Protein AF-A0A1A8PGD3-F1 (afdb_monomer_lite)

InterPro domains:
  IPR035914 Spermadhesin, CUB domain superfamily [G3DSA:2.60.120.290] (2-152)
  IPR035914 Spermadhesin, CUB domain superfamily [SSF49854] (17-140)
  IPR042333 LRAD2/Mig-13-like [PTHR24652] (1-151)

Sequence (155 aa):
MIVNSHQQSKKYYFVTTGTDCHLTMQASSPKDKVQFHFRFFLVYSLLRVVPLGPAPLFPEALQGSSLLNSRFEPTSSGGPGDPCHAGSFIQFYDGRDRSSPTLGPPLCGKSPPQPVLSTGNYLTLRLVTRGTQPRVDFVGDFTSFRLGFNQSDCS

Secondary structure (DSSP, 8-state):
-EEESSTTTTTS-B--TT-EEEEEEE-SSTT-EEEEEEEEEEEEEPPP----PPP-----------S-----------SS--TTTTS-EEEEESSSSTTSPEEEEEE-BSSPPPPEE-SSSEEEEEEE--SSSEEEEEEEEEEEE----------

pLDDT: mean 81.64, std 21.42, range [30.08, 98.69]

Radius of gyration: 22.57 Å; chains: 1; bounding box: 56×40×76 Å

Foldseek 3Di:
DKDKPDPQFPNFFDFDAFDKDKDKDFAPDFQWKKKKWWPWWAWWADADDDPPDPDDDDDDDDDDDDDDPPPPDPPPPDDVDQPCVQWKWKWKFQDGDPVGHTFDGTDHDGDIDDMTIHPTRMMMIIIHGHHHGIGTTIMMDMHIGHPDPDDPPPD

Structure (mmCIF, N/CA/C/O backbone):
data_AF-A0A1A8PGD3-F1
#
_entry.id   AF-A0A1A8PGD3-F1
#
loop_
_atom_site.group_PDB
_atom_site.id
_atom_site.type_symbol
_atom_site.label_atom_id
_atom_site.label_alt_id
_atom_site.label_comp_id
_atom_site.label_asym_id
_atom_site.label_entity_id
_atom_site.label_seq_id
_atom_site.pdbx_PDB_ins_code
_atom_site.Cartn_x
_atom_site.Cartn_y
_atom_site.Cartn_z
_atom_site.occupancy
_atom_site.B_iso_or_equiv
_atom_site.auth_seq_id
_atom_site.auth_comp_id
_atom_site.auth_asym_id
_atom_site.auth_atom_id
_atom_site.pdbx_PDB_model_num
ATOM 1 N N . MET A 1 1 ? -9.344 -9.953 6.008 1.00 89.06 1 MET A N 1
ATOM 2 C CA . MET A 1 1 ? -9.737 -9.893 4.576 1.00 89.06 1 MET A CA 1
ATOM 3 C C . MET A 1 1 ? -8.474 -9.820 3.724 1.00 89.06 1 MET A C 1
ATOM 5 O O . MET A 1 1 ? -7.516 -9.210 4.178 1.00 89.06 1 MET A O 1
ATOM 9 N N . ILE A 1 2 ? -8.441 -10.472 2.553 1.00 95.19 2 ILE A N 1
ATOM 10 C CA . ILE A 1 2 ? -7.259 -10.489 1.668 1.00 95.19 2 ILE A CA 1
ATOM 11 C C . ILE A 1 2 ? -7.253 -9.255 0.761 1.00 95.19 2 ILE A C 1
ATOM 13 O O . ILE A 1 2 ? -8.285 -8.895 0.199 1.00 95.19 2 ILE A O 1
ATOM 17 N N . VAL A 1 3 ? -6.080 -8.651 0.593 1.00 96.56 3 VAL A N 1
ATOM 18 C CA . VAL A 1 3 ? -5.817 -7.526 -0.306 1.00 96.56 3 VAL A CA 1
ATOM 19 C C . VAL A 1 3 ? -4.743 -7.944 -1.301 1.00 96.56 3 VAL A C 1
ATOM 21 O O . VAL A 1 3 ? -3.644 -8.332 -0.909 1.00 96.56 3 VAL A O 1
ATOM 24 N N . ASN A 1 4 ? -5.052 -7.843 -2.590 1.00 96.94 4 ASN A N 1
ATOM 25 C CA . ASN A 1 4 ? -4.112 -8.130 -3.669 1.00 96.94 4 ASN A CA 1
ATOM 26 C C . ASN A 1 4 ? -3.742 -6.835 -4.386 1.00 96.94 4 ASN A C 1
ATOM 28 O O . ASN A 1 4 ? -4.594 -5.968 -4.572 1.00 96.94 4 ASN A O 1
ATOM 32 N N . SER A 1 5 ? -2.496 -6.735 -4.840 1.00 95.75 5 SER A N 1
ATOM 33 C CA . SER A 1 5 ? -2.052 -5.605 -5.661 1.00 95.75 5 SER A CA 1
ATOM 34 C C . SER A 1 5 ? -2.779 -5.521 -7.007 1.00 95.75 5 SER A C 1
ATOM 36 O O . SER A 1 5 ? -3.068 -4.431 -7.490 1.00 95.75 5 SER A O 1
ATOM 38 N N . HIS A 1 6 ? -3.087 -6.675 -7.606 1.00 94.12 6 HIS A N 1
ATOM 39 C CA . HIS A 1 6 ? -3.836 -6.812 -8.852 1.00 94.12 6 HIS A CA 1
ATOM 40 C C . HIS A 1 6 ? -4.479 -8.210 -8.935 1.00 94.12 6 HIS A C 1
ATOM 42 O O . HIS A 1 6 ? -4.182 -9.095 -8.131 1.00 94.12 6 HIS A O 1
ATOM 48 N N . GLN A 1 7 ? -5.364 -8.429 -9.914 1.00 93.56 7 GLN A N 1
ATOM 49 C CA . GLN A 1 7 ? -6.168 -9.659 -10.028 1.00 93.56 7 GLN A CA 1
ATOM 50 C C . GLN A 1 7 ? -5.334 -10.947 -10.164 1.00 93.56 7 GLN A C 1
ATOM 52 O O . GLN A 1 7 ? -5.775 -12.009 -9.735 1.00 93.56 7 GLN A O 1
ATOM 57 N N . GLN A 1 8 ? -4.136 -10.859 -10.748 1.00 91.44 8 GLN A N 1
ATOM 58 C CA . GLN A 1 8 ? -3.246 -11.997 -11.015 1.00 91.44 8 GLN A CA 1
ATOM 59 C C . GLN A 1 8 ? -2.009 -12.027 -10.095 1.00 91.44 8 GLN A C 1
ATOM 61 O O . GLN A 1 8 ? -0.976 -12.596 -10.460 1.00 91.44 8 GLN A O 1
ATOM 66 N N . SER A 1 9 ? -2.115 -11.437 -8.899 1.00 91.44 9 SER A N 1
ATOM 67 C CA . SER A 1 9 ? -1.056 -11.471 -7.884 1.00 91.44 9 SER A CA 1
ATOM 68 C C . SER A 1 9 ? -0.571 -12.895 -7.590 1.00 91.44 9 SER A C 1
ATOM 70 O O . SER A 1 9 ? -1.359 -13.842 -7.620 1.00 91.44 9 SER A O 1
ATOM 72 N N . LYS A 1 10 ? 0.729 -13.049 -7.300 1.00 88.81 10 LYS A N 1
ATOM 73 C CA . LYS A 1 10 ? 1.492 -14.316 -7.221 1.00 88.81 10 LYS A CA 1
ATOM 74 C C . LYS A 1 10 ? 1.746 -15.032 -8.549 1.00 88.81 10 LYS A C 1
ATOM 76 O O . LYS A 1 10 ? 2.479 -16.019 -8.556 1.00 88.81 10 LYS A O 1
ATOM 81 N N . LYS A 1 11 ? 1.153 -14.583 -9.659 1.00 89.88 11 LYS A N 1
ATOM 82 C CA . LYS A 1 11 ? 1.392 -15.155 -10.994 1.00 89.88 11 LYS A CA 1
ATOM 83 C C . LYS A 1 11 ? 2.133 -14.186 -11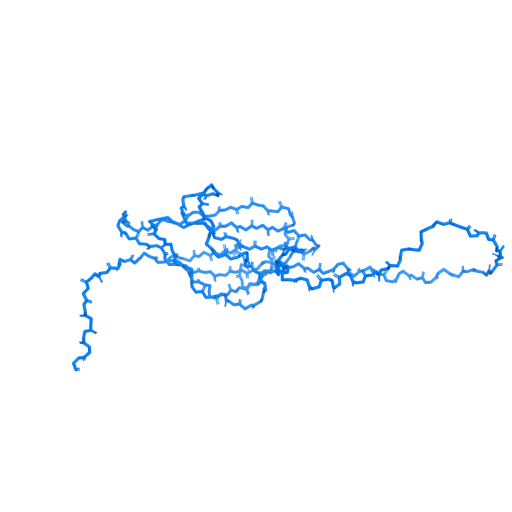.907 1.00 89.88 11 LYS A C 1
ATOM 85 O O . LYS A 1 11 ? 3.033 -14.606 -12.629 1.00 89.88 11 LYS A O 1
ATOM 90 N N . TYR A 1 12 ? 1.762 -12.909 -11.872 1.00 90.69 12 TYR A N 1
ATOM 91 C CA . TYR A 1 12 ? 2.360 -11.869 -12.702 1.00 90.69 12 TYR A CA 1
ATOM 92 C C . TYR A 1 12 ? 2.670 -10.610 -11.897 1.00 90.69 12 TYR A C 1
ATOM 94 O O . TYR A 1 12 ? 2.270 -10.469 -10.746 1.00 90.69 12 TYR A O 1
ATOM 102 N N . TYR A 1 13 ? 3.411 -9.698 -12.523 1.00 93.19 13 TYR A N 1
ATOM 103 C CA . TYR A 1 13 ? 3.648 -8.363 -11.990 1.00 93.19 13 TYR A CA 1
ATOM 104 C C . TYR A 1 13 ? 2.631 -7.381 -12.562 1.00 93.19 13 TYR A C 1
ATOM 106 O O . TYR A 1 13 ? 2.372 -7.379 -13.767 1.00 93.19 13 TYR A O 1
ATOM 114 N N . PHE A 1 14 ? 2.157 -6.469 -11.724 1.00 92.69 14 PHE A N 1
ATOM 115 C CA . PHE A 1 14 ? 1.573 -5.215 -12.166 1.00 92.69 14 PHE A CA 1
ATOM 116 C C . PHE A 1 14 ? 2.695 -4.273 -12.627 1.00 92.69 14 PHE A C 1
ATOM 118 O O . PHE A 1 14 ? 3.638 -4.001 -11.878 1.00 92.69 14 PHE A O 1
ATOM 125 N N . VAL A 1 15 ? 2.615 -3.817 -13.881 1.00 92.62 15 VAL A N 1
ATOM 126 C CA . VAL A 1 15 ? 3.712 -3.111 -14.576 1.00 92.62 15 VAL A CA 1
ATOM 127 C C . VAL A 1 15 ? 3.366 -1.700 -15.049 1.00 92.62 15 VAL A C 1
ATOM 129 O O . VAL A 1 15 ? 4.197 -1.038 -15.667 1.00 92.62 15 VAL A O 1
ATOM 132 N N . THR A 1 16 ? 2.149 -1.229 -14.791 1.00 93.50 16 THR A N 1
ATOM 133 C CA . THR A 1 16 ? 1.684 0.074 -15.276 1.00 93.50 16 THR A CA 1
ATOM 134 C C . THR A 1 16 ? 2.378 1.204 -14.524 1.00 93.50 16 THR A C 1
ATOM 136 O O . THR A 1 16 ? 2.198 1.335 -13.317 1.00 93.50 16 THR A O 1
ATOM 139 N N . THR A 1 17 ? 3.145 2.035 -15.232 1.00 92.62 17 THR A N 1
ATOM 140 C CA . THR A 1 17 ? 3.756 3.262 -14.690 1.00 92.62 17 THR A CA 1
ATOM 141 C C . THR A 1 17 ? 2.730 4.387 -14.564 1.00 92.62 17 THR A C 1
ATOM 143 O O . THR A 1 17 ? 1.813 4.482 -15.373 1.00 92.62 17 THR A O 1
ATOM 146 N N . GLY A 1 18 ? 2.909 5.281 -13.589 1.00 93.00 18 GLY A N 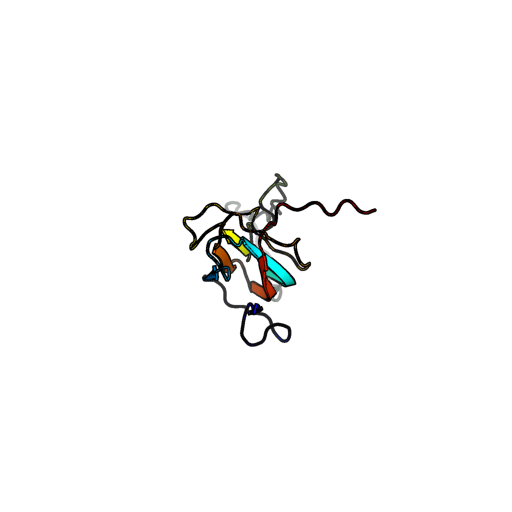1
ATOM 147 C CA . GLY A 1 18 ? 2.052 6.456 -13.398 1.00 93.00 18 GLY A CA 1
ATOM 148 C C . GLY A 1 18 ? 0.774 6.164 -12.612 1.00 93.00 18 GLY A C 1
ATOM 149 O O . GLY A 1 18 ? -0.062 7.046 -12.453 1.00 93.00 18 GLY A O 1
ATOM 150 N N . THR A 1 19 ? 0.627 4.947 -12.090 1.00 95.69 19 THR A N 1
ATOM 151 C CA . THR A 1 19 ? -0.479 4.578 -11.204 1.00 95.69 19 THR A CA 1
ATOM 152 C C . THR A 1 19 ? -0.316 5.275 -9.857 1.00 95.69 19 THR A C 1
ATOM 154 O O . THR A 1 19 ? 0.757 5.195 -9.255 1.00 95.69 19 THR A O 1
ATOM 157 N N . ASP A 1 20 ? -1.388 5.904 -9.380 1.00 96.25 20 ASP A N 1
ATOM 158 C CA . ASP A 1 20 ? -1.540 6.448 -8.029 1.00 96.25 20 ASP A CA 1
ATOM 159 C C . ASP A 1 20 ? -2.948 6.097 -7.534 1.00 96.25 20 ASP A C 1
ATOM 161 O O . ASP A 1 20 ? -3.925 6.772 -7.861 1.00 96.25 20 ASP A O 1
ATOM 165 N N . CYS A 1 21 ? -3.068 4.995 -6.800 1.00 95.44 21 CYS A N 1
ATOM 166 C CA . CYS A 1 21 ? -4.340 4.514 -6.267 1.00 95.44 21 CYS A CA 1
ATOM 167 C C . CYS A 1 21 ? -4.243 4.271 -4.760 1.00 95.44 21 CYS A C 1
ATOM 169 O O . CYS A 1 21 ? -3.151 4.165 -4.197 1.00 95.44 21 CYS A O 1
ATOM 171 N N . HIS A 1 22 ? -5.392 4.205 -4.089 1.00 97.50 22 HIS A N 1
ATOM 172 C CA . HIS A 1 22 ? -5.448 3.908 -2.664 1.00 97.50 22 HIS A CA 1
ATOM 173 C C . HIS A 1 22 ? -6.602 2.967 -2.325 1.00 97.50 22 HIS A C 1
ATOM 175 O O . HIS A 1 22 ? -7.611 2.918 -3.025 1.00 97.50 22 HIS A O 1
ATOM 181 N N . LEU A 1 23 ? -6.422 2.232 -1.233 1.00 97.44 23 LEU A N 1
ATOM 182 C CA . LEU A 1 23 ? -7.405 1.363 -0.613 1.00 97.44 23 LEU A CA 1
ATOM 183 C C . LEU A 1 23 ? -7.526 1.750 0.858 1.00 97.44 23 LEU A C 1
ATOM 185 O O . LEU A 1 23 ? -6.534 1.732 1.587 1.00 97.44 23 LEU A O 1
ATOM 189 N N . THR A 1 24 ? -8.747 2.026 1.296 1.00 98.19 24 THR A N 1
ATOM 190 C CA . THR A 1 24 ? -9.050 2.286 2.703 1.00 98.19 24 THR A CA 1
ATOM 191 C C . THR A 1 24 ? -9.633 1.033 3.338 1.00 98.19 24 THR A C 1
ATOM 193 O O . THR A 1 24 ? -10.617 0.469 2.864 1.00 98.19 24 THR A O 1
ATOM 196 N N . MET A 1 25 ? -9.019 0.601 4.430 1.00 97.94 25 MET A N 1
ATOM 197 C CA . MET A 1 25 ? -9.460 -0.509 5.261 1.00 97.94 25 MET A CA 1
ATOM 198 C C . MET A 1 25 ? -10.136 0.051 6.503 1.00 97.94 25 MET A C 1
ATOM 200 O O . MET A 1 25 ? -9.647 1.004 7.109 1.00 97.94 25 MET A O 1
ATOM 204 N N . GLN A 1 26 ? -11.255 -0.555 6.882 1.00 97.69 26 GLN A N 1
ATOM 205 C CA . GLN A 1 26 ? -12.041 -0.154 8.039 1.00 97.69 26 GLN A CA 1
ATOM 206 C C . GLN A 1 26 ? -12.132 -1.318 9.024 1.00 97.69 26 GLN A C 1
ATOM 208 O O . GLN A 1 26 ? -12.393 -2.457 8.633 1.00 97.69 26 GLN A O 1
ATOM 213 N N . ALA A 1 27 ? -11.913 -1.021 10.301 1.00 97.06 27 ALA A N 1
ATOM 214 C CA . ALA A 1 27 ? -12.081 -1.972 11.386 1.00 97.06 27 ALA A CA 1
ATOM 215 C C . ALA A 1 27 ? -13.563 -2.338 11.573 1.00 97.06 27 ALA A C 1
ATOM 217 O O . ALA A 1 27 ? -14.462 -1.551 11.266 1.00 97.06 27 ALA A O 1
ATOM 218 N N . SER A 1 28 ? -13.826 -3.518 12.133 1.00 95.69 28 SER A N 1
ATOM 219 C CA . SER A 1 28 ? -15.188 -4.030 12.327 1.00 95.69 28 SER A CA 1
ATOM 220 C C . SER A 1 28 ? -16.003 -3.196 13.319 1.00 95.69 28 SER A C 1
ATOM 222 O O . SER A 1 28 ? -17.230 -3.191 13.258 1.00 95.69 28 SER A O 1
ATOM 224 N N . SER A 1 29 ? -15.338 -2.484 14.236 1.00 95.12 29 SER A N 1
ATOM 225 C CA . SER A 1 29 ? -15.978 -1.557 15.168 1.00 95.12 29 SER A CA 1
ATOM 226 C C . SER A 1 29 ? -15.199 -0.239 15.270 1.00 95.12 29 SER A C 1
ATOM 228 O O . SER A 1 29 ? -13.978 -0.244 15.115 1.00 95.12 29 SER A O 1
ATOM 230 N N . PRO A 1 30 ? -15.855 0.890 15.601 1.00 93.81 30 PRO A N 1
ATOM 231 C CA . PRO A 1 30 ? -15.179 2.181 15.770 1.00 93.81 30 PRO A CA 1
ATOM 232 C C . PRO A 1 30 ? -14.116 2.212 16.878 1.00 93.81 30 PRO A C 1
ATOM 234 O O . PRO A 1 30 ? -13.278 3.105 16.889 1.00 93.81 30 PRO A O 1
ATOM 237 N N . LYS A 1 31 ? -14.165 1.268 17.828 1.00 93.06 31 LYS A N 1
ATOM 238 C CA . LYS A 1 31 ? -13.193 1.149 18.931 1.00 93.06 31 LYS A CA 1
ATOM 239 C C . LYS A 1 31 ? -12.013 0.236 18.599 1.00 93.06 31 LYS A C 1
ATOM 241 O O . LYS A 1 31 ? -11.096 0.105 19.406 1.00 93.06 31 LYS A O 1
ATOM 246 N N . ASP A 1 32 ? -12.079 -0.449 17.467 1.00 95.88 32 ASP A N 1
ATOM 247 C CA . ASP A 1 32 ? -11.060 -1.397 17.055 1.00 95.88 32 ASP A CA 1
ATOM 248 C C . ASP A 1 32 ? -10.037 -0.688 16.166 1.00 95.88 32 ASP A C 1
ATOM 250 O O . ASP A 1 32 ? -10.308 0.355 15.570 1.00 95.88 32 ASP A O 1
ATOM 254 N N . LYS A 1 33 ? -8.855 -1.281 16.074 1.00 96.19 33 LYS A N 1
ATOM 255 C CA . LYS A 1 33 ? -7.758 -0.858 15.212 1.00 96.19 33 LYS A CA 1
ATOM 256 C C . LYS A 1 33 ? -7.620 -1.825 14.045 1.00 96.19 33 LYS A C 1
ATOM 258 O O . LYS A 1 33 ? -8.117 -2.950 14.097 1.00 96.19 33 LYS A O 1
ATOM 263 N N . VAL A 1 34 ? -6.930 -1.395 12.998 1.00 97.94 34 VAL A N 1
ATOM 264 C CA . VAL A 1 34 ? -6.622 -2.208 11.823 1.00 97.94 34 VAL A CA 1
ATOM 265 C C . VAL A 1 34 ? -5.158 -2.621 11.884 1.00 97.94 34 VAL A C 1
ATOM 267 O O . VAL A 1 34 ? -4.270 -1.782 12.022 1.00 97.94 34 VAL A O 1
ATOM 270 N N . GLN A 1 35 ? -4.898 -3.918 11.754 1.00 97.25 35 GLN A N 1
ATOM 271 C CA . GLN A 1 35 ? -3.561 -4.445 11.504 1.00 97.25 35 GLN A CA 1
ATOM 272 C C . GLN A 1 35 ? -3.501 -4.949 10.068 1.00 97.25 35 GLN A C 1
ATOM 274 O O . GLN A 1 35 ? -4.359 -5.729 9.662 1.00 97.25 35 GLN A O 1
ATOM 279 N N . PHE A 1 36 ? -2.487 -4.534 9.316 1.00 98.19 36 PHE A N 1
ATOM 280 C CA . PHE A 1 36 ? -2.179 -5.049 7.988 1.00 98.19 36 PHE A CA 1
ATOM 281 C C . PHE A 1 36 ? -0.883 -5.856 8.020 1.00 98.19 36 PHE A C 1
ATOM 283 O O . PHE A 1 36 ? 0.119 -5.424 8.590 1.00 98.19 36 PHE A O 1
ATOM 290 N N . HIS A 1 37 ? -0.883 -7.009 7.363 1.00 97.69 37 HIS A N 1
ATOM 291 C CA . HIS A 1 37 ? 0.273 -7.882 7.241 1.00 97.69 37 HIS A CA 1
ATOM 292 C C . HIS A 1 37 ? 0.503 -8.273 5.778 1.00 97.69 37 HIS A C 1
ATOM 294 O O . HIS A 1 37 ? -0.423 -8.685 5.081 1.00 97.69 37 HIS A O 1
ATOM 300 N N . PHE A 1 38 ? 1.747 -8.165 5.307 1.00 98.06 38 PHE A N 1
ATOM 301 C CA . PHE A 1 38 ? 2.134 -8.650 3.983 1.00 98.06 38 PHE A CA 1
ATOM 302 C C . PHE A 1 38 ? 2.452 -10.145 4.037 1.00 98.06 38 PHE A C 1
ATOM 304 O O . PHE A 1 38 ? 3.391 -10.561 4.705 1.00 98.06 38 PHE A O 1
ATOM 311 N N . ARG A 1 39 ? 1.732 -10.945 3.249 1.00 96.62 39 ARG A N 1
ATOM 312 C CA . ARG A 1 39 ? 2.068 -12.355 2.985 1.00 96.62 39 ARG A CA 1
ATOM 313 C C . ARG A 1 39 ? 3.095 -12.502 1.871 1.00 96.62 39 ARG A C 1
ATOM 315 O O . ARG A 1 39 ? 3.872 -13.449 1.853 1.00 96.62 39 ARG A O 1
ATOM 322 N N . PHE A 1 40 ? 3.045 -11.593 0.907 1.00 97.06 40 PHE A N 1
ATOM 323 C CA . PHE A 1 40 ? 3.975 -11.496 -0.207 1.00 97.06 40 PHE A CA 1
ATOM 324 C C . PHE A 1 40 ? 4.173 -10.023 -0.543 1.00 97.06 40 PHE A C 1
ATOM 326 O O . PHE A 1 40 ? 3.206 -9.258 -0.509 1.00 97.06 40 PHE A O 1
ATOM 333 N N . PHE A 1 41 ? 5.402 -9.626 -0.860 1.00 97.12 41 PHE A N 1
ATOM 334 C CA . PHE A 1 41 ? 5.728 -8.233 -1.128 1.00 97.12 41 PHE A CA 1
ATOM 335 C C . PHE A 1 41 ? 6.868 -8.108 -2.126 1.00 97.12 41 PHE A C 1
ATOM 337 O O . PHE A 1 41 ? 7.986 -8.561 -1.883 1.00 97.12 41 PHE A O 1
ATOM 344 N N . LEU A 1 42 ? 6.580 -7.434 -3.227 1.00 95.50 42 LEU A N 1
ATOM 345 C CA . LEU A 1 42 ? 7.532 -7.097 -4.260 1.00 95.50 42 LEU A CA 1
ATOM 346 C C . LEU A 1 42 ? 7.093 -5.770 -4.874 1.00 95.50 42 LEU A C 1
ATOM 348 O O . LEU A 1 42 ? 6.059 -5.683 -5.526 1.00 95.50 42 LEU A O 1
ATOM 352 N N . VAL A 1 43 ? 7.854 -4.714 -4.625 1.00 95.94 43 VAL A N 1
ATOM 353 C CA . VAL A 1 43 ? 7.573 -3.362 -5.109 1.00 95.94 43 VAL A CA 1
ATOM 354 C C . VAL A 1 43 ? 8.901 -2.727 -5.487 1.00 95.94 43 VAL A C 1
ATOM 356 O O . VAL A 1 43 ? 9.660 -2.289 -4.628 1.00 95.94 43 VAL A O 1
ATOM 359 N N . TYR A 1 44 ? 9.219 -2.707 -6.775 1.00 92.44 44 TYR A N 1
ATOM 360 C CA . TYR A 1 44 ? 10.417 -2.043 -7.285 1.00 92.44 44 TYR A CA 1
ATOM 361 C C . TYR A 1 44 ? 10.214 -1.594 -8.731 1.00 92.44 44 TYR A C 1
ATOM 363 O O . TYR A 1 44 ? 9.206 -1.906 -9.361 1.00 92.44 44 TYR A O 1
ATOM 371 N N . SER A 1 45 ? 11.176 -0.857 -9.273 1.00 90.62 45 SER A N 1
ATOM 372 C CA . SER A 1 45 ? 11.205 -0.481 -10.688 1.00 90.62 45 SER A CA 1
ATOM 373 C C . SER A 1 45 ? 12.544 -0.895 -11.281 1.00 90.62 45 SER A C 1
ATOM 375 O O . SER A 1 45 ? 13.569 -0.834 -10.601 1.00 90.62 45 SER A O 1
ATOM 377 N N . LEU A 1 46 ? 12.544 -1.371 -12.524 1.00 87.44 46 LEU A N 1
ATOM 378 C CA . LEU A 1 46 ? 13.772 -1.767 -13.205 1.00 87.44 46 LEU A CA 1
ATOM 379 C C . LEU A 1 46 ? 14.480 -0.535 -13.780 1.00 87.44 46 LEU A C 1
ATOM 381 O O . LEU A 1 46 ? 13.857 0.402 -14.281 1.00 87.44 46 LEU A O 1
ATOM 385 N N . LEU A 1 47 ? 15.809 -0.534 -13.729 1.00 79.62 47 LEU A N 1
ATOM 386 C CA . LEU A 1 47 ? 16.585 0.481 -14.433 1.00 79.62 47 LEU A CA 1
ATOM 387 C C . LEU A 1 47 ? 16.419 0.283 -15.945 1.00 79.62 47 LEU A C 1
ATOM 389 O O . LEU A 1 47 ? 16.298 -0.846 -16.426 1.00 79.62 47 LEU A O 1
ATOM 393 N N . ARG A 1 48 ? 16.426 1.379 -16.711 1.00 67.06 48 ARG A N 1
ATOM 394 C CA . ARG A 1 48 ? 16.574 1.278 -18.168 1.00 67.06 48 ARG A CA 1
ATOM 395 C C . ARG A 1 48 ? 17.955 0.711 -18.459 1.00 67.06 48 ARG A C 1
ATOM 397 O O . ARG A 1 48 ? 18.948 1.368 -18.168 1.00 67.06 48 ARG A O 1
ATOM 404 N N . VAL A 1 49 ? 18.015 -0.467 -19.069 1.00 56.34 49 VAL A N 1
ATOM 405 C CA . VAL A 1 49 ? 19.204 -0.874 -19.819 1.00 56.34 49 VAL A CA 1
ATOM 406 C C . VAL A 1 49 ? 19.071 -0.209 -21.184 1.00 56.34 49 VAL A C 1
ATOM 408 O O . VAL A 1 49 ? 18.144 -0.522 -21.929 1.00 56.34 49 VAL A O 1
ATOM 411 N N . VAL A 1 50 ? 19.935 0.759 -21.488 1.00 54.62 50 VAL A N 1
ATOM 412 C CA . VAL A 1 50 ? 20.088 1.245 -22.864 1.00 54.62 50 VAL A CA 1
ATOM 413 C C . VAL A 1 50 ? 20.655 0.067 -23.659 1.00 54.62 50 VAL A C 1
ATOM 415 O O . VAL A 1 50 ? 21.719 -0.428 -23.281 1.00 54.62 50 VAL A O 1
ATOM 418 N N . PRO A 1 51 ? 19.981 -0.442 -24.705 1.00 53.81 51 PRO A N 1
ATOM 419 C CA . PRO A 1 51 ? 20.608 -1.419 -25.581 1.00 53.81 51 PRO A CA 1
ATOM 420 C C . PRO A 1 51 ? 21.866 -0.771 -26.161 1.00 53.81 51 PRO A C 1
ATOM 422 O O . PRO A 1 51 ? 21.776 0.313 -26.739 1.00 53.81 51 PRO A O 1
ATOM 425 N N . LEU A 1 52 ? 23.033 -1.396 -25.987 1.00 48.84 52 LEU A N 1
ATOM 426 C CA . LEU A 1 52 ? 24.224 -1.042 -26.757 1.00 48.84 52 LEU A CA 1
ATOM 427 C C . LEU A 1 52 ? 23.854 -1.245 -28.231 1.00 48.84 52 LEU A C 1
ATOM 429 O O . LEU A 1 52 ? 23.769 -2.378 -28.702 1.00 48.84 52 LEU A O 1
ATOM 433 N N . GLY A 1 53 ? 23.526 -0.155 -28.927 1.00 52.66 53 GLY A N 1
ATOM 434 C CA . GLY A 1 53 ? 23.313 -0.182 -30.368 1.00 52.66 53 GLY A CA 1
ATOM 435 C C . GLY A 1 53 ? 24.577 -0.682 -31.078 1.00 52.66 53 GLY A C 1
ATOM 436 O O . GLY A 1 53 ? 25.668 -0.607 -30.504 1.00 52.66 53 GLY A O 1
ATOM 437 N N . PRO A 1 54 ? 24.463 -1.212 -32.308 1.00 52.94 54 PRO A N 1
ATOM 438 C CA . PRO A 1 54 ? 25.634 -1.624 -33.070 1.00 52.94 54 PRO A CA 1
ATOM 439 C C . PRO A 1 54 ? 26.587 -0.434 -33.236 1.00 52.94 54 PRO A C 1
ATOM 441 O O . PRO A 1 54 ? 26.153 0.691 -33.493 1.00 52.94 54 PRO A O 1
ATOM 444 N N . ALA A 1 55 ? 27.883 -0.691 -33.048 1.00 50.78 55 ALA A N 1
ATOM 445 C CA . ALA A 1 55 ? 28.932 0.310 -33.192 1.00 50.78 55 ALA A CA 1
ATOM 446 C C . ALA A 1 55 ? 28.841 0.987 -34.575 1.00 50.78 55 ALA A C 1
ATOM 448 O O . ALA A 1 55 ? 28.722 0.279 -35.580 1.00 50.78 55 ALA A O 1
ATOM 449 N N . PRO A 1 56 ? 28.900 2.327 -34.667 1.00 45.78 56 PRO A N 1
ATOM 450 C CA . PRO A 1 56 ? 29.001 2.986 -35.958 1.00 45.78 56 PRO A CA 1
ATOM 451 C C . PRO A 1 56 ? 30.376 2.670 -36.561 1.00 45.78 56 PRO A C 1
ATOM 453 O O . PRO A 1 56 ? 31.414 3.051 -36.025 1.00 45.78 56 PRO A O 1
ATOM 456 N N . LEU A 1 57 ? 30.385 1.945 -37.678 1.00 44.66 57 LEU A N 1
ATOM 457 C CA . LEU A 1 57 ? 31.518 1.911 -38.599 1.00 44.66 57 LEU A CA 1
ATOM 458 C C . LEU A 1 57 ? 31.564 3.275 -39.292 1.00 44.66 57 LEU A C 1
ATOM 460 O O . LEU A 1 57 ? 30.613 3.550 -39.999 1.00 44.66 57 LEU A O 1
ATOM 464 N N . PHE A 1 58 ? 32.585 4.113 -39.072 1.00 40.38 58 PHE A N 1
ATOM 465 C CA . PHE A 1 58 ? 33.270 4.949 -40.086 1.00 40.38 58 PHE A CA 1
ATOM 466 C C . PHE A 1 58 ? 34.451 5.733 -39.441 1.00 40.38 58 PHE A C 1
ATOM 468 O O . PHE A 1 58 ? 34.380 6.030 -38.246 1.00 40.38 58 PHE A O 1
ATOM 475 N N . PRO A 1 59 ? 35.550 6.026 -40.180 1.00 46.50 59 PRO A N 1
ATOM 476 C CA . PRO A 1 59 ? 36.826 6.501 -39.627 1.00 46.50 59 PRO A CA 1
ATOM 477 C C . PRO A 1 59 ? 36.975 8.034 -39.508 1.00 46.50 59 PRO A C 1
ATOM 479 O O . PRO A 1 59 ? 36.248 8.800 -40.132 1.00 46.50 59 PRO A O 1
ATOM 482 N N . GLU A 1 60 ? 37.965 8.416 -38.691 1.00 42.31 60 GLU A N 1
ATOM 483 C CA . GLU A 1 60 ? 38.428 9.737 -38.220 1.00 42.31 60 GLU A CA 1
ATOM 484 C C . GLU A 1 60 ? 38.310 10.975 -39.137 1.00 42.31 60 GLU A C 1
ATOM 486 O O . GLU A 1 60 ? 38.701 10.947 -40.301 1.00 42.31 60 GLU A O 1
ATOM 491 N N . ALA A 1 61 ? 37.986 12.123 -38.519 1.00 32.69 61 ALA A N 1
ATOM 492 C CA . ALA A 1 61 ? 38.656 13.409 -38.765 1.00 32.69 61 ALA A CA 1
ATOM 493 C C . ALA A 1 61 ? 38.574 14.317 -37.513 1.00 32.69 61 ALA A C 1
ATOM 495 O O . ALA A 1 61 ? 37.550 14.380 -36.835 1.00 32.69 61 ALA A O 1
ATOM 496 N N . LEU A 1 62 ? 39.692 14.973 -37.194 1.00 38.38 62 LEU A N 1
ATOM 497 C CA . LEU A 1 62 ? 40.008 15.694 -35.955 1.00 38.38 62 LEU A CA 1
ATOM 498 C C . LEU A 1 62 ? 39.377 17.101 -35.822 1.00 38.38 62 LEU A C 1
ATOM 500 O O . LEU A 1 62 ? 39.120 17.781 -36.808 1.00 38.38 62 LEU A O 1
ATOM 504 N N . GLN A 1 63 ? 39.316 17.540 -34.552 1.00 42.50 63 GLN A N 1
ATOM 505 C CA . GLN A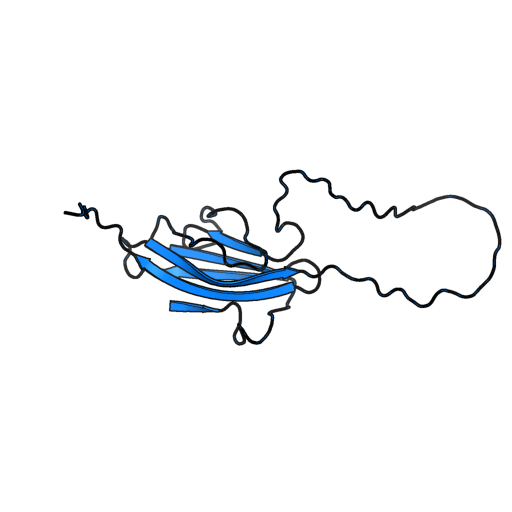 1 63 ? 39.306 18.917 -34.011 1.00 42.50 63 GLN A CA 1
ATOM 506 C C . GLN A 1 63 ? 37.978 19.687 -33.856 1.00 42.50 63 GLN A C 1
ATOM 508 O O . GLN A 1 63 ? 37.348 20.106 -34.818 1.00 42.50 63 GLN A O 1
ATOM 513 N N . GLY A 1 64 ? 37.665 20.030 -32.593 1.00 31.23 64 GLY A N 1
ATOM 514 C CA . GLY A 1 64 ? 36.799 21.169 -32.252 1.00 31.23 64 GLY A CA 1
ATOM 515 C C . GLY A 1 64 ? 35.930 20.982 -31.007 1.00 31.23 64 GLY A C 1
ATOM 516 O O . GLY A 1 64 ? 34.741 20.719 -31.104 1.00 31.23 64 GLY A O 1
ATOM 517 N N . SER A 1 65 ? 36.517 21.126 -29.824 1.00 49.38 65 SER A N 1
ATOM 518 C CA . SER A 1 65 ? 35.894 21.010 -28.500 1.00 49.38 65 SER A CA 1
ATOM 519 C C . SER A 1 65 ? 34.824 22.070 -28.188 1.00 49.38 65 SER A C 1
ATOM 521 O O . SER A 1 65 ? 35.163 23.246 -28.055 1.00 49.38 65 SER A O 1
ATOM 523 N N . SER A 1 66 ? 33.580 21.654 -27.923 1.00 47.69 66 SER A N 1
ATOM 524 C CA . SER A 1 66 ? 32.790 22.061 -26.742 1.00 47.69 66 SER A CA 1
ATOM 525 C C . SER A 1 66 ? 31.370 21.492 -26.762 1.00 47.69 66 SER A C 1
ATOM 527 O O . SER A 1 66 ? 30.703 21.489 -27.788 1.00 47.69 66 SER A O 1
ATOM 529 N N . LEU A 1 67 ? 30.912 21.158 -25.552 1.00 46.97 67 LEU A N 1
ATOM 530 C CA . LEU A 1 67 ? 29.546 20.871 -25.100 1.00 46.97 67 LEU A CA 1
ATOM 531 C C . LEU A 1 67 ? 29.159 19.389 -24.931 1.00 46.97 67 LEU A C 1
ATOM 533 O O . LEU A 1 67 ? 28.914 18.649 -25.875 1.00 46.97 67 LEU A O 1
ATOM 537 N N . LEU A 1 68 ? 28.995 19.066 -23.639 1.00 42.22 68 LEU A N 1
ATOM 538 C CA . LEU A 1 68 ? 28.300 17.926 -23.037 1.00 42.22 68 LEU A CA 1
ATOM 539 C C . LEU A 1 68 ? 29.081 16.607 -22.979 1.00 42.22 68 LEU A C 1
ATOM 541 O O . LEU A 1 68 ? 28.676 15.577 -23.508 1.00 42.22 68 LEU A O 1
ATOM 545 N N . ASN A 1 69 ? 30.139 16.612 -22.160 1.00 38.09 69 ASN A N 1
ATOM 546 C CA . ASN A 1 69 ? 30.517 15.415 -21.412 1.00 38.09 69 ASN A CA 1
ATOM 547 C C . ASN A 1 69 ? 29.339 15.043 -20.495 1.00 38.09 69 ASN A C 1
ATOM 549 O O . ASN A 1 69 ? 29.251 15.509 -19.358 1.00 38.09 69 ASN A O 1
ATOM 553 N N . SER A 1 70 ? 28.428 14.195 -20.971 1.00 46.00 70 SER A N 1
ATOM 554 C CA . SER A 1 70 ? 27.517 13.441 -20.109 1.00 46.00 70 SER A CA 1
ATOM 555 C C . SER A 1 70 ? 28.334 12.386 -19.374 1.00 46.00 70 SER A C 1
ATOM 557 O O . SER A 1 70 ? 28.270 11.191 -19.656 1.00 46.00 70 SER A O 1
ATOM 559 N N . ARG A 1 71 ? 29.160 12.863 -18.440 1.00 42.12 71 ARG A N 1
ATOM 560 C CA . ARG A 1 71 ? 29.744 12.053 -17.388 1.00 42.12 71 ARG A CA 1
ATOM 561 C C . ARG A 1 71 ? 28.547 11.493 -16.625 1.00 42.12 71 ARG A C 1
ATOM 563 O O . ARG A 1 71 ? 27.890 12.214 -15.879 1.00 42.12 71 ARG A O 1
ATOM 570 N N . PHE A 1 72 ? 28.209 10.237 -16.909 1.00 46.72 72 PHE A N 1
ATOM 571 C CA . PHE A 1 72 ? 27.349 9.433 -16.056 1.00 46.72 72 PHE A CA 1
ATOM 572 C C . PHE A 1 72 ? 28.079 9.305 -14.723 1.00 46.72 72 PHE A C 1
ATOM 574 O O . PHE A 1 72 ? 28.842 8.374 -14.495 1.00 46.72 72 PHE A O 1
ATOM 581 N N . GLU A 1 73 ? 27.893 10.305 -13.872 1.00 30.08 73 GLU A N 1
ATOM 582 C CA . GLU A 1 73 ? 28.087 10.163 -12.446 1.00 30.08 73 GLU A CA 1
ATOM 583 C C . GLU A 1 73 ? 27.004 9.183 -11.988 1.00 30.08 73 GLU A C 1
ATOM 585 O O . GLU A 1 73 ? 25.814 9.510 -12.072 1.00 30.08 73 GLU A O 1
ATOM 590 N N . PRO A 1 74 ? 27.345 7.974 -11.511 1.00 42.53 74 PRO A N 1
ATOM 591 C CA . PRO A 1 74 ? 26.436 7.305 -10.613 1.00 42.53 74 PRO A CA 1
ATOM 592 C C . PRO A 1 74 ? 26.408 8.208 -9.386 1.00 42.53 74 PRO A C 1
ATOM 594 O O . PRO A 1 74 ? 27.320 8.175 -8.564 1.00 42.53 74 PRO A O 1
ATOM 597 N N . THR A 1 75 ? 25.399 9.072 -9.279 1.00 37.50 75 THR A N 1
ATOM 598 C CA . THR A 1 75 ? 25.126 9.808 -8.048 1.00 37.50 75 THR A CA 1
ATOM 599 C C . THR A 1 75 ? 24.687 8.792 -6.995 1.00 37.50 75 THR A C 1
ATOM 601 O O . THR A 1 75 ? 23.522 8.670 -6.642 1.00 37.50 75 THR A O 1
ATOM 604 N N . SER A 1 76 ? 25.653 8.032 -6.488 1.00 52.38 76 SER A N 1
ATOM 605 C CA . SER A 1 76 ? 25.643 7.433 -5.168 1.00 52.38 76 SER A CA 1
ATOM 606 C C . SER A 1 76 ? 26.052 8.527 -4.184 1.00 52.38 76 SER A C 1
ATOM 608 O O . SER A 1 76 ? 27.040 8.405 -3.463 1.00 52.38 76 SER A O 1
ATOM 610 N N . SER A 1 77 ? 25.295 9.627 -4.150 1.00 41.81 77 SER A N 1
ATOM 611 C CA . SER A 1 77 ? 25.278 10.491 -2.977 1.00 41.81 77 SER A CA 1
ATOM 612 C C . SER A 1 77 ? 24.370 9.813 -1.955 1.00 41.81 77 SER A C 1
ATOM 614 O O . SER A 1 77 ? 23.182 10.120 -1.841 1.00 41.81 77 SER A O 1
ATOM 616 N N . GLY A 1 78 ? 24.934 8.827 -1.260 1.00 44.47 78 GLY A N 1
ATOM 617 C CA . GLY A 1 78 ? 24.361 8.269 -0.046 1.00 44.47 78 GLY A CA 1
ATOM 618 C C . GLY A 1 78 ? 24.319 9.341 1.040 1.00 44.47 78 GLY A C 1
ATOM 619 O O . GLY A 1 78 ? 25.205 9.414 1.882 1.00 44.47 78 GLY A O 1
ATOM 620 N N . GLY A 1 79 ? 23.289 10.185 1.012 1.00 45.56 79 GLY A N 1
ATOM 621 C CA . GLY A 1 79 ? 22.642 10.600 2.254 1.00 45.56 79 GLY A CA 1
ATOM 622 C C . GLY A 1 79 ? 21.733 9.463 2.738 1.00 45.56 79 GLY A C 1
ATOM 623 O O . GLY A 1 79 ? 21.554 8.485 2.004 1.00 45.56 79 GLY A O 1
ATOM 624 N N . PRO A 1 80 ? 21.105 9.559 3.920 1.00 49.91 80 PRO A N 1
ATOM 625 C CA . PRO A 1 80 ? 19.969 8.708 4.267 1.00 49.91 80 PRO A CA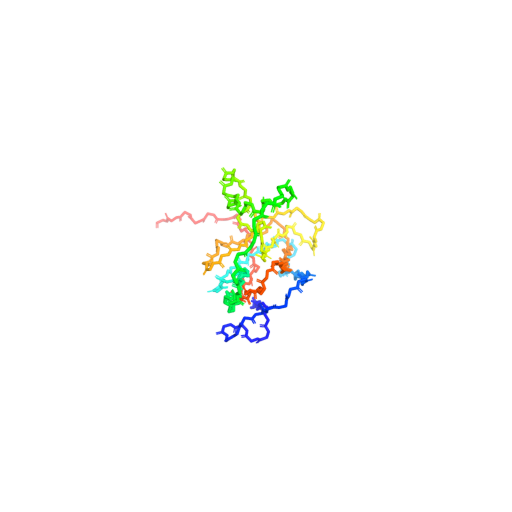 1
ATOM 626 C C . PRO A 1 80 ? 18.771 9.099 3.378 1.00 49.91 80 PRO A C 1
ATOM 628 O O . PRO A 1 80 ? 17.800 9.698 3.825 1.00 49.91 80 PRO A O 1
ATOM 631 N N . GLY A 1 81 ? 18.901 8.869 2.072 1.00 59.03 81 GLY A N 1
ATOM 632 C CA . GLY A 1 81 ? 17.898 9.143 1.059 1.00 59.03 81 GLY A CA 1
ATOM 633 C C . GLY A 1 81 ? 16.845 8.051 1.094 1.00 59.03 81 GLY A C 1
ATOM 634 O O . GLY A 1 81 ? 17.171 6.877 1.257 1.00 59.03 81 GLY A O 1
ATOM 635 N N . ASP A 1 82 ? 15.585 8.458 0.965 1.00 63.78 82 ASP A N 1
ATOM 636 C CA . ASP A 1 82 ? 14.431 7.565 0.927 1.00 63.78 82 ASP A CA 1
ATOM 637 C C . ASP A 1 82 ? 14.698 6.387 -0.040 1.00 63.78 82 ASP A C 1
ATOM 639 O O . ASP A 1 82 ? 14.893 6.614 -1.242 1.00 63.78 82 ASP A O 1
ATOM 643 N N . PRO A 1 83 ? 14.734 5.132 0.453 1.00 70.31 83 PRO A N 1
ATOM 644 C CA . PRO A 1 83 ? 15.106 3.961 -0.341 1.00 70.31 83 PRO A CA 1
ATOM 645 C C . PRO A 1 83 ? 14.188 3.736 -1.550 1.00 70.31 83 PRO A C 1
ATOM 647 O O . PRO A 1 83 ? 14.553 3.007 -2.474 1.00 70.31 83 PRO A O 1
ATOM 650 N N . CYS A 1 84 ? 13.021 4.383 -1.582 1.00 85.69 84 CYS A N 1
ATOM 651 C CA . CYS A 1 84 ? 12.036 4.242 -2.644 1.00 85.69 84 CYS A CA 1
ATOM 652 C C . CYS A 1 84 ? 11.981 5.436 -3.612 1.00 85.69 84 CYS A C 1
ATOM 654 O O . CYS A 1 84 ? 11.208 5.409 -4.574 1.00 85.69 84 CYS A O 1
ATOM 656 N N . HIS A 1 85 ? 12.824 6.457 -3.415 1.00 71.12 85 HIS A N 1
ATOM 657 C CA . HIS A 1 85 ? 12.772 7.744 -4.121 1.00 71.12 85 HIS A CA 1
ATOM 658 C C . HIS A 1 85 ? 12.837 7.632 -5.659 1.00 71.12 85 HIS A C 1
ATOM 660 O O . HIS A 1 85 ? 12.250 8.443 -6.374 1.00 71.12 85 HIS A O 1
ATOM 666 N N . ALA A 1 86 ? 13.513 6.609 -6.193 1.00 69.88 86 ALA A N 1
ATOM 667 C CA . ALA A 1 86 ? 13.696 6.419 -7.635 1.00 69.88 86 ALA A CA 1
ATOM 668 C C . ALA A 1 86 ? 12.622 5.539 -8.315 1.00 69.88 86 ALA A C 1
ATOM 670 O O . ALA A 1 86 ? 12.696 5.312 -9.527 1.00 69.88 86 ALA A O 1
ATOM 671 N N . GLY A 1 87 ? 11.643 5.006 -7.576 1.00 86.94 87 GLY A N 1
ATOM 672 C CA . GLY A 1 87 ? 10.805 3.918 -8.080 1.00 86.94 87 GLY A CA 1
ATOM 673 C C . GLY A 1 87 ? 9.379 3.876 -7.547 1.00 86.94 87 GLY A C 1
ATOM 674 O O . GLY A 1 87 ? 8.788 4.875 -7.143 1.00 86.94 87 GLY A O 1
ATOM 675 N N . SER A 1 88 ? 8.799 2.686 -7.643 1.00 93.88 88 SER A N 1
ATOM 676 C CA . SER A 1 88 ? 7.466 2.387 -7.124 1.00 93.88 88 SER A CA 1
ATOM 677 C C . SER A 1 88 ? 7.514 2.169 -5.612 1.00 93.88 88 SER A C 1
ATOM 679 O O . SER A 1 88 ? 8.506 1.651 -5.102 1.00 93.88 88 SER A O 1
ATOM 681 N N . PHE A 1 89 ? 6.445 2.535 -4.907 1.00 96.00 89 PHE A N 1
ATOM 682 C CA . PHE A 1 89 ? 6.354 2.400 -3.455 1.00 96.00 89 PHE A CA 1
ATOM 683 C C . PHE A 1 89 ? 4.914 2.227 -2.971 1.00 96.00 89 PHE A C 1
ATOM 685 O O . PHE A 1 89 ? 3.950 2.563 -3.665 1.00 96.00 89 PHE A O 1
ATOM 692 N N . ILE A 1 90 ? 4.789 1.739 -1.740 1.00 97.38 90 ILE A N 1
ATOM 693 C CA . ILE A 1 90 ? 3.551 1.730 -0.964 1.00 97.38 90 ILE A CA 1
ATOM 694 C C . ILE A 1 90 ? 3.710 2.659 0.238 1.00 97.38 90 ILE A C 1
ATOM 696 O O . ILE A 1 90 ? 4.722 2.602 0.925 1.00 97.38 90 ILE A O 1
ATOM 700 N N . GLN A 1 91 ? 2.708 3.488 0.516 1.00 97.38 91 GLN A N 1
ATOM 701 C CA . GLN A 1 91 ? 2.651 4.323 1.717 1.00 97.38 91 GLN A CA 1
ATOM 702 C C . GLN A 1 91 ? 1.382 4.008 2.503 1.00 97.38 91 GLN A C 1
ATOM 704 O O . GLN A 1 91 ? 0.295 3.944 1.924 1.00 97.38 91 GLN A O 1
ATOM 709 N N . PHE A 1 92 ? 1.513 3.866 3.819 1.00 98.50 92 PHE A N 1
ATOM 710 C CA . PHE A 1 92 ? 0.371 3.769 4.721 1.00 98.50 92 PHE A CA 1
ATOM 711 C C . PHE A 1 92 ? 0.044 5.120 5.350 1.00 98.50 92 PHE A C 1
ATOM 713 O O . PHE A 1 92 ? 0.943 5.916 5.632 1.00 98.50 92 PHE A O 1
ATOM 720 N N . TYR A 1 93 ? -1.243 5.348 5.588 1.00 98.69 93 TYR A N 1
ATOM 721 C CA . TYR A 1 93 ? -1.788 6.520 6.259 1.00 98.69 93 TYR A CA 1
ATOM 722 C C . TYR A 1 93 ? -2.734 6.081 7.379 1.00 98.69 93 TYR A C 1
ATOM 724 O O . TYR A 1 93 ? -3.566 5.187 7.192 1.00 98.69 93 TYR A O 1
ATOM 732 N N . ASP A 1 94 ? -2.606 6.722 8.533 1.00 98.25 94 ASP A N 1
ATOM 733 C CA . ASP A 1 94 ? -3.359 6.447 9.752 1.00 98.25 94 ASP A CA 1
ATOM 734 C C . ASP A 1 94 ? -4.727 7.137 9.739 1.00 98.25 94 ASP A C 1
ATOM 736 O O . ASP A 1 94 ? -4.978 8.109 10.450 1.00 98.25 94 ASP A O 1
ATOM 740 N N . GLY A 1 95 ? -5.606 6.687 8.848 1.00 97.88 95 GLY A N 1
ATOM 741 C CA . GLY A 1 95 ? -6.936 7.259 8.717 1.00 97.88 95 GLY A CA 1
ATOM 742 C C . GLY A 1 95 ? -7.628 6.875 7.419 1.00 97.88 95 GLY A C 1
ATOM 743 O O . GLY A 1 95 ? -7.278 5.885 6.769 1.00 97.88 95 GLY A O 1
ATOM 744 N N . ARG A 1 96 ? -8.669 7.635 7.068 1.00 97.56 96 ARG A N 1
ATOM 745 C CA . ARG A 1 96 ? -9.603 7.294 5.983 1.00 97.56 96 ARG A CA 1
ATOM 746 C C . ARG A 1 96 ? -9.038 7.565 4.588 1.00 97.56 96 ARG A C 1
ATOM 748 O O . ARG A 1 96 ? -9.514 6.968 3.625 1.00 97.56 96 ARG A O 1
ATOM 755 N N . ASP A 1 97 ? -8.055 8.451 4.478 1.00 97.19 97 ASP A N 1
ATOM 756 C CA . ASP A 1 97 ? -7.533 8.904 3.194 1.00 97.19 97 ASP A CA 1
ATOM 757 C C . ASP A 1 97 ? -6.082 9.413 3.292 1.00 97.19 97 ASP A C 1
ATOM 759 O O . ASP A 1 97 ? -5.419 9.334 4.327 1.00 97.19 97 ASP A O 1
ATOM 763 N N . ARG A 1 98 ? -5.590 9.954 2.173 1.00 96.94 98 ARG A N 1
ATOM 764 C CA . ARG A 1 98 ? -4.225 10.471 1.989 1.00 96.94 98 ARG A CA 1
ATOM 765 C C . ARG A 1 98 ? -3.927 11.784 2.726 1.00 96.94 98 ARG A C 1
ATOM 767 O O . ARG A 1 98 ? -2.775 12.208 2.711 1.00 96.94 98 ARG A O 1
ATOM 774 N N . SER A 1 99 ? -4.936 12.454 3.284 1.00 97.19 99 SER A N 1
ATOM 775 C CA . SER A 1 99 ? -4.756 13.645 4.126 1.00 97.19 99 SER A CA 1
ATOM 776 C C . SER A 1 99 ? -4.438 13.284 5.579 1.00 97.19 99 SER A C 1
ATOM 778 O O . SER A 1 99 ? -3.969 14.130 6.336 1.00 97.19 99 SER A O 1
ATOM 780 N N . SER A 1 100 ? -4.661 12.021 5.959 1.00 98.31 100 SER A N 1
ATOM 781 C CA . SER A 1 100 ? -4.317 11.503 7.283 1.00 98.31 100 SER A CA 1
ATOM 782 C C . SER A 1 100 ? -2.790 11.401 7.465 1.00 98.31 100 SER A C 1
ATOM 784 O O . SER A 1 100 ? -2.061 11.356 6.472 1.00 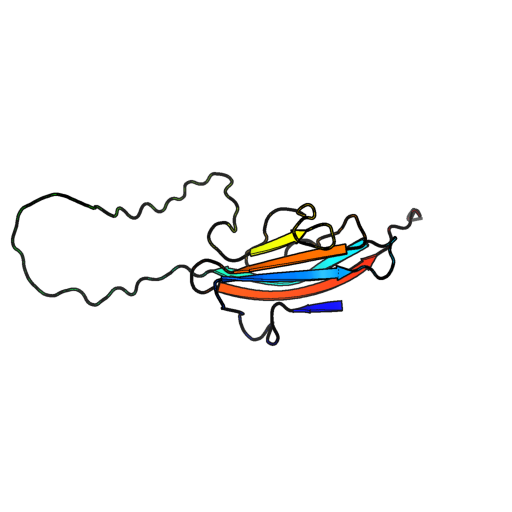98.31 100 SER A O 1
ATOM 786 N N . PRO A 1 101 ? -2.265 11.351 8.702 1.00 98.31 101 PRO A N 1
ATOM 787 C CA . PRO A 1 101 ? -0.827 11.215 8.947 1.00 98.31 101 PRO A CA 1
ATOM 788 C C . PRO A 1 101 ? -0.241 9.935 8.337 1.00 98.31 101 PRO A C 1
ATOM 790 O O . PRO A 1 101 ? -0.886 8.890 8.336 1.00 98.31 101 PRO A O 1
ATOM 793 N N . THR A 1 102 ? 0.993 9.980 7.835 1.00 97.81 102 THR A N 1
ATOM 794 C CA . THR A 1 102 ? 1.680 8.793 7.298 1.00 97.81 102 THR A CA 1
ATOM 795 C C . THR A 1 102 ? 2.160 7.857 8.406 1.00 97.81 102 THR A C 1
ATOM 797 O O . THR A 1 102 ? 2.728 8.313 9.397 1.00 97.81 102 THR A O 1
ATOM 800 N N . LEU A 1 103 ? 2.021 6.546 8.199 1.00 97.00 103 LEU A N 1
ATOM 801 C CA . LEU A 1 103 ? 2.587 5.508 9.064 1.00 97.00 103 LEU A CA 1
ATOM 802 C C . LEU A 1 103 ? 3.889 4.977 8.474 1.00 97.00 103 LEU A C 1
ATOM 804 O O . LEU A 1 103 ? 3.873 4.214 7.507 1.00 97.00 103 LEU A O 1
ATOM 808 N N . GLY A 1 104 ? 5.004 5.370 9.088 1.00 94.25 104 GLY A N 1
ATOM 809 C CA . GLY A 1 104 ? 6.338 4.947 8.676 1.00 94.25 104 GLY A CA 1
ATOM 810 C C . GLY A 1 104 ? 6.774 5.491 7.306 1.00 94.25 104 GLY A C 1
ATOM 811 O O . GLY A 1 104 ? 6.035 6.242 6.658 1.00 94.25 104 GLY A O 1
ATOM 812 N N . PRO A 1 105 ? 7.996 5.137 6.874 1.00 94.00 105 PRO A N 1
ATOM 813 C CA . PRO A 1 105 ? 8.517 5.522 5.569 1.00 94.00 105 PRO A CA 1
ATOM 814 C C . PRO A 1 105 ? 7.814 4.764 4.426 1.00 94.00 105 PRO A C 1
ATOM 816 O O . PRO A 1 105 ? 7.195 3.720 4.665 1.00 94.00 105 PRO A O 1
ATOM 819 N N . PRO A 1 106 ? 7.951 5.237 3.174 1.00 95.12 106 PRO A N 1
ATOM 820 C CA . PRO A 1 106 ? 7.535 4.484 2.000 1.00 95.12 106 PRO A CA 1
ATOM 821 C C . PRO A 1 106 ? 8.172 3.092 1.961 1.00 95.12 106 PRO A C 1
ATOM 823 O O . PRO A 1 106 ? 9.332 2.895 2.321 1.00 95.12 106 PRO A O 1
ATOM 826 N N . LEU A 1 107 ? 7.401 2.114 1.495 1.00 95.75 107 LEU A N 1
ATOM 827 C CA . LEU A 1 107 ? 7.796 0.715 1.422 1.00 95.75 107 LEU A CA 1
ATOM 828 C C . LEU A 1 107 ? 8.070 0.321 -0.029 1.00 95.75 107 LEU A C 1
ATOM 830 O O . LEU A 1 107 ? 7.212 0.452 -0.904 1.00 95.75 107 LEU A O 1
ATOM 834 N N . CYS A 1 108 ? 9.250 -0.237 -0.262 1.00 94.81 108 CYS A N 1
ATOM 835 C CA . CYS A 1 108 ? 9.676 -0.852 -1.514 1.00 94.81 108 CYS A CA 1
ATOM 836 C C . CYS A 1 108 ? 10.664 -1.988 -1.211 1.00 94.81 108 CYS A C 1
ATOM 838 O O . CYS A 1 108 ? 11.123 -2.151 -0.081 1.00 94.81 108 CYS A O 1
ATOM 840 N N . GLY A 1 109 ? 10.970 -2.810 -2.211 1.00 93.94 109 GLY A N 1
ATOM 841 C CA . GLY A 1 109 ? 11.862 -3.958 -2.087 1.00 93.94 109 GLY A CA 1
ATOM 842 C C . GLY A 1 109 ? 11.186 -5.275 -2.451 1.00 93.94 109 GLY A C 1
ATOM 843 O O . GLY A 1 109 ? 10.208 -5.309 -3.193 1.00 93.94 109 GLY A O 1
ATOM 844 N N . LYS A 1 110 ? 11.760 -6.380 -1.971 1.00 94.00 110 LYS A N 1
ATOM 845 C CA . LYS A 1 110 ? 11.369 -7.755 -2.342 1.00 94.00 110 LYS A CA 1
ATOM 846 C C . LYS A 1 110 ? 11.018 -8.639 -1.140 1.00 94.00 110 LYS A C 1
ATOM 848 O O . LYS A 1 110 ? 10.722 -9.815 -1.313 1.00 94.00 110 LYS A O 1
ATOM 853 N N . SER A 1 111 ? 11.124 -8.097 0.069 1.00 94.31 111 SER A N 1
ATOM 854 C CA . SER A 1 111 ? 10.873 -8.808 1.321 1.00 94.31 111 SER A CA 1
ATOM 855 C C . SER A 1 111 ? 9.667 -8.196 2.03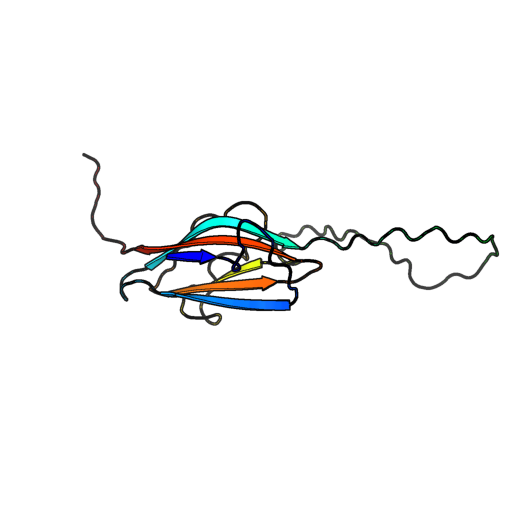2 1.00 94.31 111 SER A C 1
ATOM 857 O O . SER A 1 111 ? 9.619 -6.968 2.135 1.00 94.31 111 SER A O 1
ATOM 859 N N . PRO A 1 112 ? 8.730 -9.007 2.556 1.00 96.06 112 PRO A N 1
ATOM 860 C CA . PRO A 1 112 ? 7.615 -8.519 3.361 1.00 96.06 112 PRO A CA 1
ATOM 861 C C . PRO A 1 112 ? 8.074 -7.628 4.530 1.00 96.06 112 PRO A C 1
ATOM 863 O O . PRO A 1 112 ? 8.894 -8.067 5.338 1.00 96.06 112 PRO A O 1
ATOM 866 N N . PRO A 1 113 ? 7.565 -6.385 4.627 1.00 96.38 113 PRO A N 1
ATOM 867 C CA . PRO A 1 113 ? 7.782 -5.513 5.777 1.00 96.38 113 PRO A CA 1
ATOM 868 C C . PRO A 1 113 ? 7.122 -6.044 7.056 1.00 96.38 113 PRO A C 1
ATOM 870 O O . PRO A 1 113 ? 6.280 -6.945 7.020 1.00 96.38 113 PRO A O 1
ATOM 873 N N . GLN A 1 114 ? 7.466 -5.426 8.188 1.00 96.75 114 GLN A N 1
ATOM 874 C CA . GLN A 1 114 ? 6.779 -5.667 9.458 1.00 96.75 114 GLN A CA 1
ATOM 875 C C . GLN A 1 114 ? 5.284 -5.302 9.365 1.00 96.75 114 GLN A C 1
ATOM 877 O O . GLN A 1 114 ? 4.914 -4.446 8.553 1.00 96.75 114 GLN A O 1
ATOM 882 N N . PRO A 1 115 ? 4.417 -5.926 10.187 1.00 97.00 115 PRO A N 1
ATOM 883 C CA . PRO A 1 115 ? 3.006 -5.564 10.250 1.00 97.00 115 PRO A CA 1
ATOM 884 C C . PRO A 1 115 ? 2.806 -4.071 10.533 1.00 97.00 115 PRO A C 1
ATOM 886 O O . PRO A 1 115 ? 3.512 -3.481 11.351 1.00 97.00 115 PRO A O 1
ATOM 889 N N . VAL A 1 116 ? 1.812 -3.474 9.879 1.00 97.75 116 VAL A N 1
ATOM 890 C CA . VAL A 1 116 ? 1.452 -2.061 10.047 1.00 97.75 116 VAL A CA 1
ATOM 891 C C . VAL A 1 116 ? 0.179 -1.977 10.874 1.00 97.75 116 VAL A C 1
ATOM 893 O O . VAL A 1 116 ? -0.821 -2.611 10.540 1.00 97.75 116 VAL A O 1
ATOM 896 N N . LEU A 1 117 ? 0.217 -1.205 11.958 1.00 97.19 117 LEU A N 1
ATOM 897 C CA . LEU A 1 117 ? -0.902 -1.034 12.879 1.00 97.19 117 LEU A CA 1
ATOM 898 C C . LEU A 1 117 ? -1.398 0.411 12.800 1.00 97.19 117 LEU A C 1
ATOM 900 O O . LEU A 1 117 ? -0.600 1.339 12.921 1.00 97.19 117 LEU A O 1
ATOM 904 N N . SER A 1 118 ? -2.705 0.600 12.631 1.00 97.75 118 SER A N 1
ATOM 905 C CA . SER A 1 118 ? -3.328 1.916 12.775 1.00 97.75 118 SER A CA 1
ATOM 906 C C . SER A 1 118 ? -3.499 2.295 14.245 1.00 97.75 118 SER A C 1
ATOM 908 O O . SER A 1 118 ? -3.550 1.440 15.139 1.00 97.75 118 SER A O 1
ATOM 910 N N . THR A 1 119 ? -3.638 3.589 14.514 1.00 96.31 119 THR A N 1
ATOM 911 C CA . THR A 1 119 ? -4.044 4.075 15.837 1.00 96.31 119 THR A CA 1
ATOM 912 C C . THR A 1 119 ? -5.562 4.131 15.977 1.00 96.31 119 THR A C 1
ATOM 914 O O . THR A 1 119 ? -6.072 3.901 17.076 1.00 96.31 119 THR A O 1
ATOM 917 N N . GLY A 1 120 ? -6.274 4.373 14.873 1.00 95.88 120 GLY A N 1
ATOM 918 C CA . GLY A 1 120 ? -7.734 4.430 14.801 1.00 95.88 120 GLY A CA 1
ATOM 919 C C . GLY A 1 120 ? -8.364 3.263 14.041 1.00 95.88 120 GLY A C 1
ATOM 920 O O . GLY A 1 120 ? -7.716 2.272 13.710 1.00 95.88 120 GLY A O 1
ATOM 921 N N . ASN A 1 121 ? -9.648 3.403 13.718 1.00 97.44 121 ASN A N 1
ATOM 922 C CA . ASN A 1 121 ? -10.450 2.366 13.065 1.00 97.44 121 ASN A CA 1
ATOM 923 C C . ASN A 1 121 ? -10.354 2.366 11.527 1.00 97.44 121 ASN A C 1
ATOM 925 O O . ASN A 1 121 ? -11.111 1.650 10.869 1.00 97.44 121 ASN A O 1
ATOM 929 N N . TYR A 1 122 ? -9.456 3.170 10.959 1.00 98.38 122 TYR A N 1
ATOM 930 C CA . TYR A 1 122 ? -9.176 3.224 9.529 1.00 98.38 122 TYR A CA 1
ATOM 931 C C . TYR A 1 122 ? -7.676 3.119 9.276 1.00 98.38 122 TYR A C 1
ATOM 933 O O . TYR A 1 122 ? -6.872 3.648 10.039 1.00 98.38 122 TYR A O 1
ATOM 941 N N . LEU A 1 123 ? -7.324 2.471 8.173 1.00 98.56 123 LEU A N 1
ATOM 942 C CA . LEU A 1 123 ? -5.966 2.408 7.654 1.00 98.56 123 LEU A CA 1
ATOM 943 C C . LEU A 1 123 ? -6.029 2.539 6.137 1.00 98.56 123 LEU A C 1
ATOM 945 O O . LEU A 1 123 ? -6.736 1.773 5.486 1.00 98.56 123 LEU A O 1
ATOM 949 N N . THR A 1 124 ? -5.278 3.470 5.561 1.00 98.69 124 THR A N 1
ATOM 950 C CA . THR A 1 124 ? -5.253 3.667 4.107 1.00 98.69 124 THR A CA 1
ATOM 951 C C . THR A 1 124 ? -3.908 3.250 3.537 1.00 98.69 124 THR A C 1
ATOM 953 O O . THR A 1 124 ? -2.867 3.730 3.971 1.00 98.69 124 THR A O 1
ATOM 956 N N . LEU A 1 125 ? -3.929 2.370 2.538 1.00 98.50 125 LEU A N 1
ATOM 957 C CA . LEU A 1 125 ? -2.771 1.952 1.753 1.00 98.50 125 LEU A CA 1
ATOM 958 C C . LEU A 1 125 ? -2.807 2.683 0.412 1.00 98.50 125 LEU A C 1
ATOM 960 O O . LEU A 1 125 ? -3.795 2.593 -0.310 1.00 98.50 125 LEU A O 1
ATOM 964 N N . ARG A 1 126 ? -1.728 3.372 0.047 1.00 98.00 126 ARG A N 1
ATOM 965 C CA . ARG A 1 126 ? -1.549 4.001 -1.266 1.00 98.00 126 ARG A CA 1
ATOM 966 C C . ARG A 1 126 ? -0.443 3.304 -2.040 1.00 98.00 126 ARG A C 1
ATOM 968 O O . ARG A 1 126 ? 0.658 3.154 -1.519 1.00 98.00 126 ARG A O 1
ATOM 975 N N . LEU A 1 127 ? -0.721 2.936 -3.283 1.00 97.44 127 LEU A N 1
ATOM 976 C CA . LEU A 1 127 ? 0.261 2.408 -4.221 1.00 97.44 127 LEU A CA 1
ATOM 977 C C . LEU A 1 127 ? 0.602 3.484 -5.250 1.00 97.44 127 LEU A C 1
ATOM 979 O O . LEU A 1 127 ? -0.284 4.013 -5.921 1.00 97.44 127 LEU A O 1
ATOM 983 N N . VAL A 1 128 ? 1.895 3.763 -5.404 1.00 96.12 128 VAL A N 1
ATOM 984 C CA . VAL A 1 128 ? 2.416 4.665 -6.430 1.00 96.12 128 VAL A CA 1
ATOM 985 C C . VAL A 1 128 ? 3.443 3.926 -7.278 1.00 96.12 128 VAL A C 1
ATOM 987 O O . VAL A 1 128 ? 4.374 3.315 -6.757 1.00 96.12 128 VAL A O 1
ATOM 990 N N . THR A 1 129 ? 3.300 4.001 -8.599 1.00 94.69 129 THR A N 1
ATOM 991 C CA . THR A 1 129 ? 4.226 3.366 -9.550 1.00 94.69 129 THR A CA 1
ATOM 992 C C . THR A 1 129 ? 4.953 4.413 -10.382 1.00 94.69 129 THR A C 1
ATOM 994 O O . THR A 1 129 ? 4.348 5.202 -11.110 1.00 94.69 129 THR A O 1
ATOM 997 N N . ARG A 1 130 ? 6.279 4.443 -10.269 1.00 91.88 130 ARG A N 1
ATOM 998 C CA . ARG A 1 130 ? 7.158 5.401 -10.959 1.00 91.88 130 ARG A CA 1
ATOM 999 C C . ARG A 1 130 ? 8.406 4.693 -11.473 1.00 91.88 130 ARG A C 1
ATOM 1001 O O . ARG A 1 130 ? 8.611 3.507 -11.223 1.00 91.88 130 ARG A O 1
ATOM 1008 N N . GLY A 1 131 ? 9.255 5.427 -12.182 1.00 87.69 131 GLY A N 1
ATOM 1009 C CA . GLY A 1 131 ? 10.470 4.880 -12.778 1.00 87.69 131 GLY A CA 1
ATOM 1010 C C . GLY A 1 131 ? 10.176 4.074 -14.041 1.00 87.69 131 GLY A C 1
ATOM 1011 O O . GLY A 1 131 ? 9.105 4.185 -14.641 1.00 87.69 131 GLY A O 1
ATOM 1012 N N . THR A 1 132 ? 11.150 3.277 -14.477 1.00 85.56 132 THR A N 1
ATOM 1013 C CA . THR A 1 132 ? 10.995 2.470 -15.691 1.00 85.56 132 THR A CA 1
ATOM 1014 C C . THR A 1 132 ? 10.567 1.053 -15.346 1.00 85.56 132 THR A C 1
ATOM 1016 O O . THR A 1 132 ? 11.097 0.449 -14.426 1.00 85.56 132 THR A O 1
ATOM 1019 N N . GLN A 1 133 ? 9.574 0.542 -16.077 1.00 90.06 133 GLN A N 1
ATOM 1020 C CA . GLN A 1 133 ? 9.048 -0.815 -15.932 1.00 90.06 133 GLN A CA 1
ATOM 1021 C C . GLN A 1 133 ? 8.852 -1.237 -14.456 1.00 90.06 133 GLN A C 1
ATOM 1023 O O . GLN A 1 133 ? 9.605 -2.076 -13.946 1.00 90.06 133 GLN A O 1
ATOM 1028 N N . PRO A 1 134 ? 7.865 -0.643 -13.757 1.00 93.06 134 PRO A N 1
ATOM 1029 C CA . PRO A 1 134 ? 7.447 -1.076 -12.430 1.00 93.06 134 PRO A CA 1
ATOM 1030 C C . PRO A 1 134 ? 7.246 -2.587 -12.360 1.00 93.06 134 PRO A C 1
ATOM 1032 O O . PRO A 1 134 ? 6.767 -3.218 -13.302 1.00 93.06 134 PRO A O 1
ATOM 1035 N N . ARG A 1 135 ? 7.604 -3.168 -11.224 1.00 94.19 135 ARG A N 1
ATOM 1036 C CA . ARG A 1 135 ? 7.325 -4.547 -10.849 1.00 94.19 135 ARG A CA 1
ATOM 1037 C C . ARG A 1 135 ? 6.662 -4.490 -9.487 1.00 94.19 135 ARG A C 1
ATOM 1039 O O . ARG A 1 135 ? 7.323 -4.258 -8.477 1.00 94.19 135 ARG A O 1
ATOM 1046 N N . VAL A 1 136 ? 5.344 -4.629 -9.492 1.00 96.50 136 VAL A N 1
ATOM 1047 C CA . VAL A 1 136 ? 4.535 -4.635 -8.278 1.00 96.50 136 VAL A CA 1
ATOM 1048 C C . VAL A 1 136 ? 3.791 -5.954 -8.191 1.00 96.50 136 VAL A C 1
ATOM 1050 O O . VAL A 1 136 ? 3.030 -6.313 -9.084 1.00 96.50 136 VAL A O 1
ATOM 1053 N N . ASP A 1 137 ? 4.003 -6.671 -7.102 1.00 97.25 137 ASP A N 1
ATOM 1054 C CA . ASP A 1 137 ? 3.172 -7.785 -6.693 1.00 97.25 137 ASP A CA 1
ATOM 1055 C C . ASP A 1 137 ? 3.191 -7.891 -5.172 1.00 97.25 137 ASP A C 1
ATOM 1057 O O . ASP A 1 137 ? 4.225 -8.120 -4.548 1.00 97.25 137 ASP A O 1
ATOM 1061 N N . PHE A 1 138 ? 2.033 -7.707 -4.556 1.00 97.50 138 PHE A N 1
ATOM 1062 C CA . PHE A 1 138 ? 1.872 -7.967 -3.138 1.00 97.50 138 PHE A CA 1
ATOM 1063 C C . PHE A 1 138 ? 0.538 -8.639 -2.860 1.00 97.50 138 PHE A C 1
ATOM 1065 O O . PHE A 1 138 ? -0.466 -8.412 -3.544 1.00 97.50 138 PHE A O 1
ATOM 1072 N N . VAL A 1 139 ? 0.548 -9.437 -1.801 1.00 97.94 139 VAL A N 1
ATOM 1073 C CA . VAL A 1 139 ? -0.642 -9.994 -1.172 1.00 97.94 139 VAL A CA 1
ATOM 1074 C C . VAL A 1 139 ? -0.525 -9.704 0.306 1.00 97.94 139 VAL A C 1
ATOM 1076 O O . VAL A 1 139 ? 0.470 -10.062 0.934 1.00 97.94 139 VAL A O 1
ATOM 1079 N N . GLY A 1 140 ? -1.541 -9.068 0.860 1.00 97.75 140 GLY A N 1
ATOM 1080 C CA . GLY A 1 140 ? -1.645 -8.838 2.286 1.00 97.75 140 GLY A CA 1
ATOM 1081 C C . GLY A 1 140 ? -2.983 -9.286 2.829 1.00 97.75 140 GLY A C 1
ATOM 1082 O O . GLY A 1 140 ? -3.914 -9.620 2.092 1.00 97.75 140 GLY A O 1
ATOM 1083 N N . ASP A 1 141 ? -3.073 -9.288 4.142 1.00 97.31 141 ASP A N 1
ATOM 1084 C CA . ASP A 1 141 ? -4.320 -9.426 4.858 1.00 97.31 141 ASP A CA 1
ATOM 1085 C C . ASP A 1 141 ? -4.430 -8.346 5.921 1.00 97.31 141 ASP A C 1
ATOM 1087 O O . ASP A 1 141 ? -3.427 -7.897 6.473 1.00 97.31 141 ASP A O 1
ATOM 1091 N N . PHE A 1 142 ? -5.661 -7.911 6.176 1.00 97.25 142 PHE A N 1
ATOM 1092 C CA . PHE A 1 142 ? -5.942 -7.029 7.296 1.00 97.25 142 PHE A CA 1
ATOM 1093 C C . PHE A 1 142 ? -6.978 -7.619 8.243 1.00 97.25 142 PHE A C 1
ATOM 1095 O O . PHE A 1 142 ? -7.904 -8.333 7.823 1.00 97.25 142 PHE A O 1
ATOM 1102 N N . THR A 1 143 ? -6.816 -7.290 9.520 1.00 96.19 143 THR A N 1
ATOM 1103 C CA . THR A 1 143 ? -7.668 -7.720 10.627 1.00 96.19 143 THR A CA 1
ATOM 1104 C C . THR A 1 143 ? -8.056 -6.536 11.510 1.00 96.19 143 THR A C 1
ATOM 1106 O O . THR A 1 143 ? -7.338 -5.542 11.609 1.00 96.19 143 THR A O 1
ATOM 1109 N N . SER A 1 144 ? -9.229 -6.654 12.134 1.00 96.44 144 SER A N 1
ATOM 1110 C CA . SER A 1 144 ? -9.696 -5.755 13.189 1.00 96.44 144 SER A CA 1
ATOM 1111 C C . SER A 1 144 ? -9.231 -6.315 14.526 1.00 96.44 144 SER A C 1
ATOM 1113 O O . SER A 1 144 ? -9.472 -7.493 14.795 1.00 96.44 144 SER A O 1
ATOM 1115 N N . PHE A 1 145 ? -8.588 -5.509 15.364 1.00 90.69 145 PHE A N 1
ATOM 1116 C CA . PHE A 1 145 ? -8.211 -5.922 16.712 1.00 90.69 145 PHE A CA 1
ATOM 1117 C C . PHE A 1 145 ? -8.584 -4.856 17.731 1.00 90.69 145 PHE A C 1
ATOM 1119 O O . PHE A 1 145 ? -8.460 -3.655 17.495 1.00 90.69 145 PHE A O 1
ATOM 1126 N N . ARG A 1 146 ? -9.030 -5.302 18.901 1.00 90.69 146 ARG A N 1
ATOM 1127 C CA . ARG A 1 146 ? -9.260 -4.430 20.045 1.00 90.69 146 ARG A CA 1
ATOM 1128 C C . ARG A 1 146 ? -8.137 -4.660 21.039 1.00 90.69 146 ARG A C 1
ATOM 1130 O O . ARG A 1 146 ? -7.906 -5.791 21.453 1.00 90.69 146 ARG A O 1
ATOM 1137 N N . LEU A 1 147 ? -7.463 -3.586 21.438 1.00 79.31 147 LEU A N 1
ATOM 1138 C CA . LEU A 1 147 ? -6.577 -3.639 22.594 1.00 79.31 147 LEU A CA 1
ATOM 1139 C C . LEU A 1 147 ? -7.466 -3.769 23.833 1.00 79.31 147 LEU A C 1
ATOM 1141 O O . LEU A 1 147 ? -8.055 -2.792 24.292 1.00 79.31 147 LEU A O 1
ATOM 1145 N N . GLY A 1 148 ? -7.645 -4.995 24.314 1.00 66.88 148 GLY A N 1
ATOM 1146 C CA . GLY A 1 148 ? -8.200 -5.222 25.638 1.00 66.88 148 GLY A CA 1
ATOM 1147 C C . GLY A 1 148 ? -7.154 -4.826 26.672 1.00 66.88 148 GLY A C 1
ATOM 1148 O O . GLY A 1 148 ? -6.035 -5.328 26.634 1.00 66.88 148 GLY A O 1
ATOM 1149 N N . PHE A 1 149 ? -7.507 -3.944 27.604 1.00 60.66 149 PHE A N 1
ATOM 1150 C CA . PHE A 1 149 ? -6.820 -3.914 28.889 1.00 60.66 149 PHE A CA 1
ATOM 1151 C C . PHE A 1 149 ? -7.238 -5.183 29.627 1.00 60.66 149 PHE A C 1
ATOM 1153 O O . PHE A 1 149 ? -8.311 -5.191 30.216 1.00 60.66 149 PHE A O 1
ATOM 1160 N N . ASN A 1 150 ? -6.466 -6.265 29.520 1.00 55.16 150 ASN A N 1
ATOM 1161 C CA . ASN A 1 150 ? -6.446 -7.314 30.535 1.00 55.16 150 ASN A CA 1
ATOM 1162 C C . ASN A 1 150 ? -5.160 -8.133 30.445 1.00 55.16 150 ASN A C 1
ATOM 1164 O O . ASN A 1 150 ? -4.821 -8.694 29.405 1.00 55.16 150 ASN A O 1
ATOM 1168 N N . GLN A 1 151 ? -4.471 -8.128 31.584 1.00 56.06 151 GLN A N 1
ATOM 1169 C CA . GLN A 1 151 ? -3.289 -8.890 31.943 1.00 56.06 151 GLN A CA 1
ATOM 1170 C C . GLN A 1 151 ? -3.430 -10.349 31.510 1.00 56.06 151 GLN A C 1
ATOM 1172 O O . GLN A 1 151 ? -4.308 -11.064 31.987 1.00 56.06 151 GLN A O 1
ATOM 1177 N N . SER A 1 152 ? -2.526 -10.815 30.659 1.00 58.00 152 SER A N 1
ATOM 1178 C CA . SER A 1 152 ? -2.060 -12.188 30.783 1.00 58.00 152 SER A CA 1
ATOM 1179 C C . SER A 1 152 ? -0.817 -12.140 31.664 1.00 58.00 152 SER A C 1
ATOM 1181 O O . SER A 1 152 ? 0.304 -12.126 31.155 1.00 58.00 152 SER A O 1
ATOM 1183 N N . ASP A 1 153 ? -1.021 -12.048 32.981 1.00 53.84 153 ASP A N 1
ATOM 1184 C CA . ASP A 1 153 ? -0.031 -12.602 33.897 1.00 53.84 153 ASP A CA 1
ATOM 1185 C C . ASP A 1 153 ? 0.046 -14.089 33.550 1.00 53.84 153 ASP A C 1
ATOM 1187 O O . ASP A 1 153 ? -0.908 -14.844 33.750 1.00 53.84 153 ASP A O 1
ATOM 1191 N N . CYS A 1 154 ? 1.146 -14.497 32.923 1.00 58.81 154 CYS A N 1
ATOM 1192 C CA . CYS A 1 154 ? 1.468 -15.909 32.821 1.00 58.81 154 CYS A CA 1
ATOM 1193 C C . CYS A 1 154 ? 1.686 -16.414 34.255 1.00 58.81 154 CYS A C 1
ATOM 1195 O O . CYS A 1 154 ? 2.652 -16.000 34.894 1.00 58.81 154 CYS A O 1
ATOM 1197 N N . SER A 1 155 ? 0.764 -17.240 34.762 1.00 57.06 155 SER A N 1
ATOM 1198 C CA . SER A 1 155 ? 0.949 -18.022 35.996 1.00 57.06 155 SER A CA 1
ATOM 1199 C C . SER A 1 155 ? 1.713 -19.308 35.709 1.00 57.06 155 SER A C 1
ATOM 1201 O O . SER A 1 155 ? 1.462 -19.898 34.632 1.00 57.06 155 SER A O 1
#

Organism: NCBI:txid451742